Protein AF-A0A9D7ZYZ4-F1 (afdb_monomer)

Mean predicted aligned error: 5.55 Å

Foldseek 3Di:
DADPVRDPDDDPDDDDDDPVLVVVVVCVVPDDPVCVVVDDDDPRSVVRVVVCCQVVVCVVVVHHDPVVVVVVVVVVVD

Radius of gyration: 14.96 Å; Cα contacts (8 Å, |Δi|>4): 22; chains: 1; bounding box: 29×40×35 Å

Solvent-accessible surface area (backbone atoms only — not comparable to full-atom values): 5080 Å² total; per-residue (Å²): 141,82,53,81,89,75,50,91,61,93,68,94,69,84,84,87,72,56,73,66,39,55,50,50,55,50,45,62,77,74,46,66,71,92,57,53,86,74,65,80,76,52,76,65,36,48,54,46,48,51,55,49,49,67,64,44,48,31,66,76,71,73,48,81,55,68,66,56,58,50,53,55,50,62,65,71,75,109

Sequence (78 aa):
IICQNCIKKRSNYGLRVSKGTLKQIHWINTSDISRADRIKFSGIAIKEGEMLVEAFLPFYIGRDFKSLQFLNRLRQE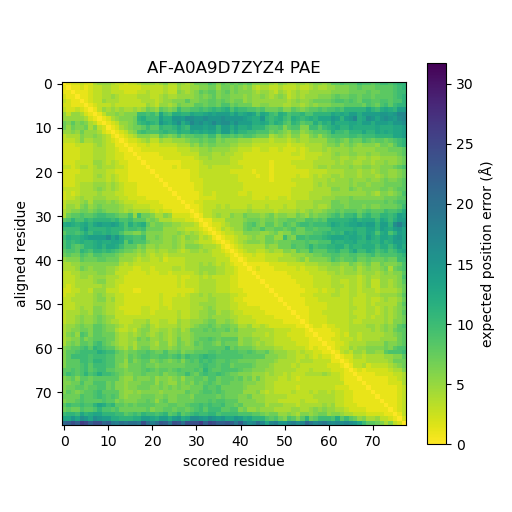K

pLDDT: mean 86.88, std 5.15, range [54.72, 93.94]

Structure (mmCIF, N/CA/C/O backbone):
data_AF-A0A9D7ZYZ4-F1
#
_entry.id   AF-A0A9D7ZYZ4-F1
#
loop_
_atom_site.group_PDB
_atom_site.id
_atom_site.type_symbol
_atom_site.label_atom_id
_atom_site.label_alt_id
_atom_site.label_comp_id
_atom_site.label_asym_id
_atom_site.label_entity_id
_atom_site.label_seq_id
_atom_site.pdbx_PDB_ins_code
_atom_site.Cartn_x
_atom_site.Cartn_y
_atom_site.Cartn_z
_atom_site.occupancy
_atom_site.B_iso_or_equiv
_atom_site.auth_seq_id
_atom_site.auth_comp_id
_atom_site.auth_asym_id
_atom_site.auth_atom_id
_atom_site.pdbx_PDB_model_num
ATOM 1 N N . ILE A 1 1 ? 3.086 9.883 -7.302 1.00 85.69 1 ILE A N 1
ATOM 2 C CA . ILE A 1 1 ? 4.480 9.588 -6.872 1.00 85.69 1 ILE A CA 1
ATOM 3 C C . ILE A 1 1 ? 5.404 10.563 -7.587 1.00 85.69 1 ILE A C 1
ATOM 5 O O . ILE A 1 1 ? 5.214 10.768 -8.776 1.00 85.69 1 ILE A O 1
ATOM 9 N N . ILE A 1 2 ? 6.359 11.178 -6.886 1.00 88.88 2 ILE A N 1
ATOM 10 C CA . ILE A 1 2 ? 7.296 12.159 -7.457 1.00 88.88 2 ILE A CA 1
ATOM 11 C C . ILE A 1 2 ? 8.714 11.730 -7.069 1.00 88.88 2 ILE A C 1
ATOM 13 O O . ILE A 1 2 ? 8.959 11.430 -5.902 1.00 88.88 2 ILE A O 1
ATOM 17 N N . CYS A 1 3 ? 9.641 11.662 -8.028 1.00 88.12 3 CYS A N 1
ATOM 18 C CA . CYS A 1 3 ? 11.040 11.337 -7.741 1.00 88.12 3 CYS A CA 1
ATOM 19 C C . CYS A 1 3 ? 11.852 12.596 -7.395 1.00 88.12 3 CYS A C 1
ATOM 21 O O . CYS A 1 3 ? 11.420 13.723 -7.639 1.00 88.12 3 CYS A O 1
ATOM 23 N N . GLN A 1 4 ? 13.060 12.405 -6.864 1.00 85.19 4 GLN A N 1
ATOM 24 C CA . GLN A 1 4 ? 13.934 13.515 -6.466 1.00 85.19 4 GLN A CA 1
ATOM 25 C C . GLN A 1 4 ? 14.360 14.406 -7.645 1.00 85.19 4 GLN A C 1
ATOM 27 O O . GLN A 1 4 ? 14.592 15.590 -7.449 1.00 85.19 4 GLN A O 1
ATOM 32 N N . ASN A 1 5 ? 14.390 13.880 -8.873 1.00 89.12 5 ASN A N 1
ATOM 33 C CA . ASN A 1 5 ? 14.732 14.679 -10.055 1.00 89.12 5 ASN A CA 1
ATOM 34 C C . ASN A 1 5 ? 13.548 15.523 -10.556 1.00 89.12 5 ASN A C 1
ATOM 36 O O . ASN A 1 5 ? 13.746 16.538 -11.215 1.00 89.12 5 ASN A O 1
ATOM 40 N N . CYS A 1 6 ? 12.312 15.122 -10.245 1.00 89.50 6 CYS A N 1
ATOM 41 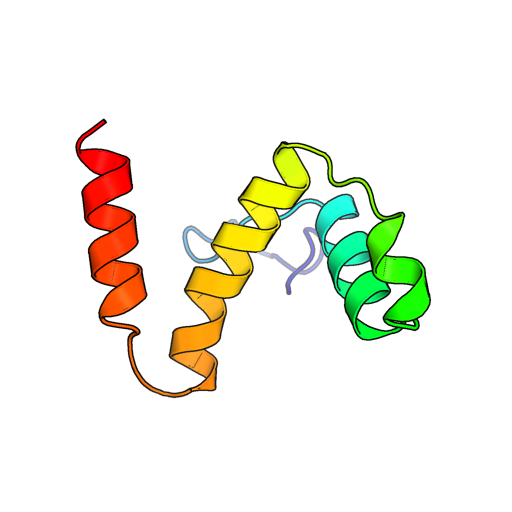C CA . CYS A 1 6 ? 11.110 15.871 -10.613 1.00 89.50 6 CYS A CA 1
ATOM 42 C C . CYS A 1 6 ? 10.771 16.972 -9.596 1.00 89.50 6 CYS A C 1
ATOM 44 O O . CYS A 1 6 ? 9.999 17.880 -9.909 1.00 89.50 6 CYS A O 1
ATOM 46 N N . ILE A 1 7 ? 11.317 16.901 -8.377 1.00 86.62 7 ILE A N 1
ATOM 47 C CA . ILE A 1 7 ? 11.008 17.852 -7.311 1.00 86.62 7 ILE A CA 1
ATOM 48 C C . ILE A 1 7 ? 11.956 19.063 -7.383 1.00 86.62 7 ILE A C 1
ATOM 50 O O . ILE A 1 7 ? 13.109 19.013 -6.973 1.00 86.62 7 ILE A O 1
ATOM 54 N N . LYS A 1 8 ? 11.471 20.184 -7.933 1.00 80.56 8 LYS A N 1
ATOM 55 C CA . LYS A 1 8 ? 12.281 21.408 -8.118 1.00 80.56 8 LYS A CA 1
ATOM 56 C C . LYS A 1 8 ? 12.620 22.132 -6.804 1.00 80.56 8 LYS A C 1
ATOM 58 O O . LYS A 1 8 ? 13.621 22.835 -6.730 1.00 80.56 8 LYS A O 1
ATOM 63 N N . LYS A 1 9 ? 11.782 21.986 -5.772 1.00 82.44 9 LYS A N 1
ATOM 64 C CA . LYS A 1 9 ? 11.969 22.525 -4.412 1.00 82.44 9 LYS A CA 1
ATOM 65 C C . LYS A 1 9 ? 11.433 21.514 -3.406 1.00 82.44 9 LYS A C 1
ATOM 67 O O . LYS A 1 9 ? 10.412 20.892 -3.688 1.00 82.44 9 LYS A O 1
ATOM 72 N N . ARG A 1 10 ? 12.076 21.354 -2.240 1.00 76.62 10 ARG A N 1
ATOM 73 C CA . ARG A 1 10 ? 11.549 20.469 -1.183 1.00 76.62 10 ARG A CA 1
ATOM 74 C C . ARG A 1 10 ? 10.105 20.865 -0.861 1.00 76.62 10 ARG A C 1
ATOM 76 O O . ARG A 1 10 ? 9.847 22.004 -0.490 1.00 76.62 10 ARG A O 1
ATOM 83 N N . SER A 1 11 ? 9.191 19.914 -1.021 1.00 78.75 11 SER A N 1
ATOM 84 C CA . SER A 1 11 ? 7.811 20.047 -0.568 1.00 78.75 11 SER A CA 1
ATOM 85 C C . SER A 1 11 ? 7.737 19.667 0.907 1.00 78.75 11 SER A C 1
ATOM 87 O O . SER A 1 11 ? 8.279 18.632 1.297 1.00 78.75 11 SER A O 1
ATOM 89 N N . ASN A 1 12 ? 7.046 20.484 1.701 1.00 81.25 12 ASN A N 1
ATOM 90 C CA . ASN A 1 12 ? 6.634 20.114 3.059 1.00 81.25 12 ASN A CA 1
ATOM 91 C C . ASN A 1 12 ? 5.366 19.243 3.053 1.00 81.25 12 ASN A C 1
ATOM 93 O O . ASN A 1 12 ? 4.974 18.717 4.087 1.00 81.25 12 ASN A O 1
ATOM 97 N N . TYR A 1 13 ? 4.740 19.082 1.885 1.00 79.88 13 TYR A N 1
ATOM 98 C CA . TYR A 1 13 ? 3.549 18.270 1.676 1.00 79.88 13 TYR A CA 1
ATOM 99 C C . TYR A 1 13 ? 3.903 16.934 1.019 1.00 79.88 13 TYR A C 1
ATOM 101 O O . TYR A 1 13 ? 4.756 16.877 0.124 1.00 79.88 13 TYR A O 1
ATOM 109 N N . GLY A 1 14 ? 3.185 15.885 1.417 1.00 82.56 14 GLY A N 1
ATOM 110 C CA . GLY A 1 14 ? 3.319 14.530 0.887 1.00 82.56 14 GLY A CA 1
ATOM 111 C C . GLY A 1 14 ? 4.118 13.589 1.790 1.00 82.56 14 GLY A C 1
ATOM 112 O O . GLY A 1 14 ? 4.775 14.003 2.742 1.00 82.56 14 GLY A O 1
ATOM 113 N N . LEU A 1 15 ? 4.051 12.297 1.472 1.00 87.50 15 LEU A N 1
ATOM 114 C CA . LEU A 1 15 ? 4.738 11.234 2.203 1.00 87.50 15 LEU A CA 1
ATOM 115 C C . LEU A 1 15 ? 6.029 10.838 1.485 1.00 87.50 15 LEU A C 1
ATOM 117 O O . LEU A 1 15 ? 6.052 10.653 0.265 1.00 87.50 15 LEU A O 1
ATOM 121 N N . ARG A 1 16 ? 7.111 10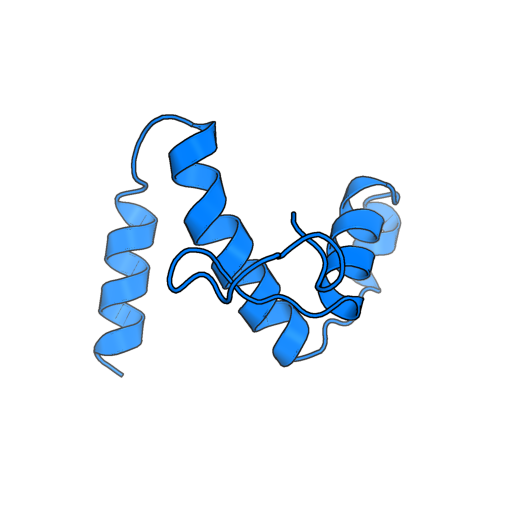.682 2.252 1.00 88.88 16 ARG A N 1
ATOM 122 C CA . ARG A 1 16 ? 8.342 10.058 1.757 1.00 88.88 16 ARG A CA 1
ATOM 123 C C . ARG A 1 16 ? 8.191 8.546 1.828 1.00 88.88 16 ARG A C 1
ATOM 125 O O . ARG A 1 16 ? 7.737 8.020 2.834 1.00 88.88 16 ARG A O 1
ATOM 132 N N . VAL A 1 17 ? 8.605 7.872 0.763 1.00 91.56 17 VAL A N 1
ATOM 133 C CA . VAL A 1 17 ? 8.586 6.414 0.662 1.00 91.56 17 VAL A CA 1
ATOM 134 C C . VAL A 1 17 ? 9.867 5.941 -0.011 1.00 91.56 17 VAL A C 1
ATOM 136 O O . VAL A 1 17 ? 10.359 6.566 -0.958 1.00 91.56 17 VAL A O 1
ATOM 139 N N . SER A 1 18 ? 10.416 4.830 0.463 1.00 92.94 18 SER A N 1
ATOM 140 C CA . SER A 1 18 ? 11.551 4.178 -0.167 1.00 92.94 18 SER A CA 1
ATOM 141 C C . SER A 1 18 ? 11.183 3.540 -1.515 1.00 92.94 18 SER A C 1
ATOM 143 O O . SER A 1 18 ? 10.076 3.051 -1.753 1.00 92.94 18 SER A O 1
ATOM 145 N N . LYS A 1 19 ? 12.164 3.459 -2.419 1.00 91.81 19 LYS A N 1
ATOM 146 C CA . LYS A 1 19 ? 12.005 2.725 -3.687 1.00 91.81 19 LYS A CA 1
ATOM 147 C C . LYS A 1 19 ? 11.681 1.240 -3.457 1.00 91.81 19 LYS A C 1
ATOM 149 O O . LYS A 1 19 ? 10.998 0.639 -4.282 1.00 91.81 19 LYS A O 1
ATOM 154 N N . GLY A 1 20 ? 12.178 0.656 -2.362 1.00 92.00 20 GLY A N 1
ATOM 155 C CA . GLY A 1 20 ? 11.933 -0.739 -1.993 1.00 92.00 20 GLY A CA 1
ATOM 156 C C . GLY A 1 20 ? 10.457 -1.005 -1.713 1.00 92.00 20 GLY A C 1
ATOM 157 O O . GLY A 1 20 ? 9.875 -1.889 -2.336 1.00 92.00 20 GLY A O 1
ATOM 158 N N . THR A 1 21 ? 9.834 -0.180 -0.873 1.00 93.00 21 THR A N 1
ATOM 159 C CA . THR A 1 21 ? 8.402 -0.289 -0.564 1.00 93.00 21 THR A CA 1
ATOM 160 C C . THR A 1 21 ? 7.540 -0.110 -1.806 1.00 93.00 21 THR A C 1
ATOM 162 O O . THR A 1 21 ? 6.638 -0.907 -2.040 1.00 93.00 21 THR A O 1
ATOM 165 N N . LEU A 1 22 ? 7.859 0.860 -2.674 1.00 91.44 22 LEU A N 1
ATOM 166 C CA . LEU A 1 22 ? 7.132 1.036 -3.939 1.00 91.44 22 LEU A CA 1
ATOM 167 C C . LEU A 1 22 ? 7.183 -0.216 -4.824 1.00 91.44 22 LEU A C 1
ATOM 169 O O . LEU A 1 22 ? 6.170 -0.605 -5.404 1.00 91.44 22 LEU A O 1
ATOM 173 N N . LYS A 1 23 ? 8.347 -0.869 -4.914 1.00 90.94 23 LYS A N 1
ATOM 174 C CA . LYS A 1 23 ? 8.485 -2.131 -5.652 1.00 90.94 23 LYS A CA 1
ATOM 175 C C . LYS A 1 23 ? 7.681 -3.258 -5.014 1.00 90.94 23 LYS A C 1
ATOM 177 O O . LYS A 1 23 ? 7.080 -4.037 -5.742 1.00 90.94 23 LYS A O 1
ATOM 182 N N . GLN A 1 24 ? 7.667 -3.344 -3.687 1.00 89.25 24 GLN A N 1
ATOM 183 C CA . GLN A 1 24 ? 6.898 -4.363 -2.976 1.00 89.25 24 GLN A CA 1
ATOM 184 C C . GLN A 1 24 ? 5.394 -4.179 -3.186 1.00 89.25 24 GLN A C 1
ATOM 186 O O . GLN A 1 24 ? 4.723 -5.137 -3.550 1.00 89.25 24 GLN A O 1
ATOM 191 N N . ILE A 1 25 ? 4.877 -2.954 -3.067 1.00 88.56 25 ILE A N 1
ATOM 192 C CA . ILE A 1 25 ? 3.465 -2.649 -3.351 1.00 88.56 25 ILE A CA 1
ATOM 193 C C . ILE A 1 25 ? 3.118 -2.997 -4.805 1.00 88.56 25 ILE A C 1
ATOM 195 O O . ILE A 1 25 ? 2.099 -3.633 -5.065 1.00 88.56 25 ILE A O 1
ATOM 199 N N . HIS A 1 26 ? 3.983 -2.636 -5.758 1.00 89.38 26 HIS A N 1
ATOM 200 C CA . HIS A 1 26 ? 3.781 -2.994 -7.162 1.00 89.38 26 HIS A CA 1
ATOM 201 C C . HIS A 1 26 ? 3.771 -4.513 -7.384 1.00 89.38 26 HIS A C 1
ATOM 203 O O . HIS A 1 26 ? 2.940 -5.013 -8.141 1.00 89.38 26 HIS A O 1
ATOM 209 N N . TRP A 1 27 ? 4.654 -5.251 -6.706 1.00 88.31 27 TRP A N 1
ATOM 210 C CA . TRP A 1 27 ? 4.691 -6.709 -6.773 1.00 88.31 27 TRP A CA 1
ATOM 211 C C . TRP A 1 27 ? 3.390 -7.318 -6.253 1.00 88.31 27 TRP A C 1
ATOM 213 O O . TRP A 1 27 ? 2.822 -8.152 -6.944 1.00 88.31 27 TRP A O 1
ATOM 223 N N . ILE A 1 28 ? 2.873 -6.863 -5.104 1.00 86.75 28 ILE A N 1
ATOM 224 C CA . ILE A 1 28 ? 1.587 -7.336 -4.555 1.00 86.75 28 ILE A CA 1
ATOM 225 C C . ILE A 1 28 ? 0.461 -7.126 -5.570 1.00 86.75 28 ILE A C 1
ATOM 227 O O . ILE A 1 28 ? -0.341 -8.022 -5.787 1.00 86.75 28 ILE A O 1
ATOM 231 N N . ASN A 1 29 ? 0.423 -5.957 -6.214 1.00 86.69 29 ASN A N 1
ATOM 232 C CA . ASN A 1 29 ? -0.631 -5.611 -7.167 1.00 86.69 29 ASN A CA 1
ATOM 233 C C . ASN A 1 29 ? -0.575 -6.413 -8.480 1.00 86.69 29 ASN A C 1
ATOM 235 O O . ASN A 1 29 ? -1.564 -6.483 -9.200 1.00 86.69 29 ASN A O 1
ATOM 239 N N . THR A 1 30 ? 0.589 -6.959 -8.834 1.00 89.19 30 THR A N 1
ATOM 240 C CA . THR A 1 30 ? 0.816 -7.644 -10.121 1.00 89.19 30 THR A CA 1
ATOM 241 C C . THR A 1 30 ? 1.048 -9.146 -9.983 1.00 89.19 30 THR A C 1
ATOM 243 O O . THR A 1 30 ? 1.076 -9.853 -10.988 1.00 89.19 30 THR A O 1
ATOM 246 N N . SER A 1 31 ? 1.219 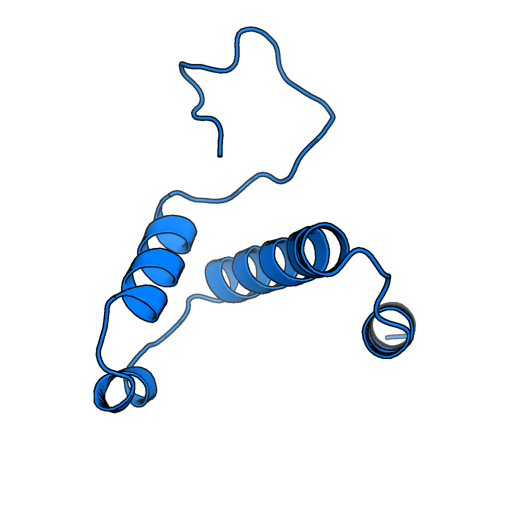-9.641 -8.759 1.00 86.19 31 SER A N 1
ATOM 247 C CA . SER A 1 31 ? 1.494 -11.047 -8.480 1.00 86.19 31 SER A CA 1
ATOM 248 C C . SER A 1 31 ? 0.234 -11.802 -8.092 1.00 86.19 31 SER A C 1
ATOM 250 O O . SER A 1 31 ? -0.700 -11.250 -7.520 1.00 86.19 31 SER A O 1
ATOM 252 N N . ASP A 1 32 ? 0.245 -13.101 -8.374 1.00 85.38 32 ASP A N 1
ATOM 253 C CA . ASP A 1 32 ? -0.804 -14.018 -7.945 1.00 85.38 32 ASP A CA 1
ATOM 254 C C . ASP A 1 32 ? -0.874 -14.084 -6.410 1.00 85.38 32 ASP A C 1
ATOM 256 O O . ASP A 1 32 ? 0.147 -14.251 -5.732 1.00 85.38 32 ASP A O 1
ATOM 260 N N . ILE A 1 33 ? -2.089 -13.979 -5.867 1.00 82.56 33 ILE A N 1
ATOM 261 C CA . ILE A 1 33 ? -2.356 -14.013 -4.427 1.00 82.56 33 ILE A CA 1
ATOM 262 C C . ILE A 1 33 ? -1.904 -15.325 -3.772 1.00 82.56 33 ILE A C 1
ATOM 264 O O . ILE A 1 33 ? -1.520 -15.325 -2.606 1.00 82.56 33 ILE A O 1
ATOM 268 N N . SER A 1 34 ? -1.839 -16.425 -4.527 1.00 85.62 34 SER A N 1
ATOM 269 C CA . SER A 1 34 ? -1.281 -17.709 -4.078 1.00 85.62 34 SER A CA 1
ATOM 270 C C . SER A 1 34 ? 0.209 -17.655 -3.729 1.00 85.62 34 SER A C 1
ATOM 272 O O . SER A 1 34 ? 0.732 -18.593 -3.133 1.00 85.62 34 SER A O 1
ATOM 274 N N . ARG A 1 35 ? 0.908 -16.578 -4.107 1.00 82.88 35 ARG A N 1
ATOM 275 C CA . ARG A 1 35 ? 2.309 -16.314 -3.747 1.00 82.88 35 ARG A CA 1
ATOM 276 C C . ARG A 1 35 ? 2.446 -15.296 -2.615 1.00 82.88 35 ARG A C 1
ATOM 278 O O . ARG A 1 35 ? 3.570 -15.010 -2.196 1.00 82.88 35 ARG A O 1
ATOM 285 N N . ALA A 1 36 ? 1.340 -14.702 -2.164 1.00 80.44 36 ALA A N 1
ATOM 286 C CA . ALA A 1 36 ? 1.356 -13.626 -1.181 1.00 80.44 36 ALA A CA 1
ATOM 287 C C . ALA A 1 36 ? 1.746 -14.112 0.224 1.00 80.44 36 ALA A C 1
ATOM 289 O O . ALA A 1 36 ? 2.374 -13.374 0.981 1.00 80.44 36 ALA A O 1
ATOM 290 N N . ASP A 1 37 ? 1.445 -15.372 0.534 1.00 81.75 37 ASP A N 1
ATOM 291 C CA . ASP A 1 37 ? 1.813 -16.079 1.766 1.00 81.75 37 ASP A CA 1
ATOM 292 C C . ASP A 1 37 ? 3.329 -16.098 2.034 1.00 81.75 37 ASP A C 1
ATOM 294 O O . ASP A 1 37 ? 3.767 -16.109 3.185 1.00 81.75 37 ASP A O 1
ATOM 298 N N . ARG A 1 38 ? 4.149 -16.066 0.978 1.00 82.88 38 ARG A N 1
ATOM 299 C CA . ARG A 1 38 ? 5.618 -16.105 1.071 1.00 82.88 38 ARG A CA 1
ATOM 300 C C . ARG A 1 38 ? 6.267 -14.729 1.145 1.00 82.88 38 ARG A C 1
ATOM 302 O O . ARG A 1 38 ? 7.490 -14.649 1.294 1.00 82.88 38 ARG A O 1
ATOM 309 N N . ILE A 1 39 ? 5.501 -13.645 1.019 1.00 81.25 39 ILE A N 1
ATOM 310 C CA . ILE A 1 39 ? 6.076 -12.302 1.071 1.00 81.25 39 ILE A CA 1
ATOM 311 C C . ILE A 1 39 ? 6.515 -12.001 2.500 1.00 81.25 39 ILE A C 1
ATOM 313 O O . ILE A 1 39 ? 5.727 -12.040 3.441 1.00 81.25 39 ILE A O 1
ATOM 317 N N . LYS A 1 40 ? 7.779 -11.608 2.652 1.00 84.69 40 LYS A N 1
ATOM 318 C CA . LYS A 1 40 ? 8.280 -11.002 3.885 1.00 84.69 40 LYS A CA 1
ATOM 319 C C . LYS A 1 40 ? 8.491 -9.514 3.672 1.00 84.69 40 LYS A C 1
ATOM 321 O O . LYS A 1 40 ? 9.269 -9.104 2.810 1.00 84.69 40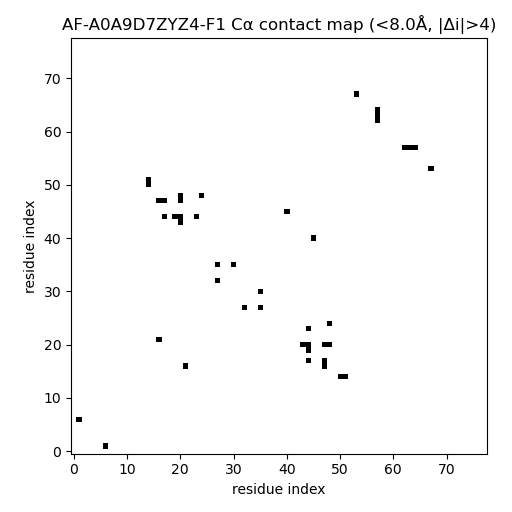 LYS A O 1
ATOM 326 N N . PHE A 1 41 ? 7.826 -8.714 4.493 1.00 83.94 41 PHE A N 1
ATOM 327 C CA . PHE A 1 41 ? 8.034 -7.274 4.530 1.00 83.94 41 PHE A CA 1
ATOM 328 C C . PHE A 1 41 ? 9.115 -6.923 5.544 1.00 83.94 41 PHE A C 1
ATOM 330 O O . PHE A 1 41 ? 9.187 -7.502 6.628 1.00 83.94 41 PHE A O 1
ATOM 337 N N . SER A 1 42 ? 9.952 -5.945 5.204 1.00 89.81 42 SER A N 1
ATOM 338 C CA . SER A 1 42 ? 10.782 -5.304 6.219 1.00 89.81 42 SER A CA 1
ATOM 339 C C . SER A 1 42 ? 9.890 -4.441 7.112 1.00 89.81 42 SER A C 1
ATOM 341 O O . SER A 1 42 ? 8.871 -3.921 6.657 1.00 89.81 42 SER A O 1
ATOM 343 N N . GLY A 1 43 ? 10.286 -4.220 8.367 1.00 91.31 43 GLY A N 1
ATOM 344 C CA . GLY A 1 43 ? 9.526 -3.333 9.257 1.00 91.31 43 GLY A CA 1
ATOM 345 C C . GLY A 1 43 ? 9.362 -1.913 8.694 1.00 91.31 43 GLY A C 1
ATOM 346 O O . GLY A 1 43 ? 8.339 -1.274 8.921 1.00 91.31 43 GLY A O 1
ATOM 347 N N . ILE A 1 44 ? 10.334 -1.438 7.904 1.00 92.06 44 ILE A N 1
ATOM 348 C CA . ILE A 1 44 ? 10.245 -0.153 7.193 1.00 92.06 44 ILE A CA 1
ATOM 349 C C . ILE A 1 44 ? 9.142 -0.202 6.135 1.00 92.06 44 ILE A C 1
ATOM 351 O O . ILE A 1 44 ? 8.325 0.709 6.073 1.00 92.06 44 ILE A O 1
ATOM 355 N N . ALA A 1 45 ? 9.095 -1.265 5.332 1.00 91.69 45 ALA A N 1
ATOM 356 C CA . ALA A 1 45 ? 8.098 -1.392 4.281 1.00 91.69 45 ALA A CA 1
ATOM 357 C C . ALA A 1 45 ? 6.676 -1.563 4.816 1.00 91.69 45 ALA A C 1
ATOM 359 O O . ALA A 1 45 ? 5.750 -1.028 4.215 1.00 91.69 45 ALA A O 1
ATOM 360 N N . ILE A 1 46 ? 6.506 -2.240 5.959 1.00 90.81 46 ILE A N 1
ATOM 361 C CA . ILE A 1 46 ? 5.212 -2.300 6.654 1.00 90.81 46 ILE A CA 1
ATOM 362 C C . ILE A 1 46 ? 4.769 -0.886 7.031 1.00 90.81 46 ILE A C 1
ATOM 364 O O . ILE A 1 46 ? 3.710 -0.450 6.596 1.00 90.81 46 ILE A O 1
ATOM 368 N N . LYS A 1 47 ? 5.615 -0.133 7.748 1.00 92.00 47 LYS A N 1
ATOM 369 C CA . LYS A 1 47 ? 5.287 1.235 8.182 1.00 92.00 47 LYS A CA 1
ATOM 370 C C . LYS A 1 47 ? 4.996 2.171 7.008 1.00 92.00 47 LYS A C 1
ATOM 372 O O . LYS A 1 47 ? 4.028 2.923 7.036 1.00 92.00 47 LYS A O 1
ATOM 377 N N . GLU A 1 48 ? 5.840 2.149 5.977 1.00 93.94 48 GLU A N 1
ATOM 378 C CA . GLU A 1 48 ? 5.644 2.966 4.775 1.00 93.94 48 GLU A CA 1
ATOM 379 C C . GLU A 1 48 ? 4.377 2.562 4.007 1.00 93.94 48 GLU A C 1
ATOM 381 O O . GLU A 1 48 ? 3.654 3.435 3.530 1.00 93.94 48 GLU A O 1
ATOM 386 N N . GLY A 1 49 ? 4.082 1.263 3.911 1.00 90.50 49 GLY A N 1
ATOM 387 C CA . GLY A 1 49 ? 2.871 0.743 3.282 1.00 90.50 49 GLY A CA 1
ATOM 388 C C . GLY A 1 49 ? 1.599 1.153 4.022 1.00 90.50 49 GLY A C 1
ATOM 389 O O . GLY A 1 49 ? 0.677 1.664 3.391 1.00 90.50 49 GLY A O 1
ATOM 390 N N . GLU A 1 50 ? 1.572 1.004 5.349 1.00 89.38 50 GLU A N 1
ATOM 391 C CA . GLU A 1 50 ? 0.465 1.452 6.204 1.00 89.38 50 GLU A CA 1
ATOM 392 C C . GLU A 1 50 ? 0.198 2.948 6.015 1.00 89.38 50 GLU A C 1
ATOM 394 O O . GLU A 1 50 ? -0.914 3.328 5.655 1.00 89.38 50 GLU A O 1
ATOM 399 N N . MET A 1 51 ? 1.231 3.791 6.142 1.00 89.81 51 MET A N 1
ATOM 400 C CA . MET A 1 51 ? 1.097 5.241 5.947 1.00 89.81 51 MET A CA 1
ATOM 401 C C . MET A 1 51 ? 0.540 5.598 4.564 1.00 89.81 51 MET A C 1
ATOM 403 O O . MET A 1 51 ? -0.291 6.499 4.444 1.00 89.81 51 MET A O 1
ATOM 407 N N . LEU A 1 52 ? 0.984 4.907 3.510 1.00 89.69 52 LEU A N 1
ATOM 408 C CA . LEU A 1 52 ? 0.500 5.150 2.152 1.00 89.69 52 LEU A CA 1
ATOM 409 C C . LEU A 1 52 ? -0.968 4.770 1.985 1.00 89.69 52 LEU A C 1
ATOM 411 O O . LEU A 1 52 ? -1.729 5.554 1.423 1.00 89.69 52 LEU A O 1
ATOM 415 N N . VAL A 1 53 ? -1.366 3.590 2.456 1.00 86.94 53 VAL A N 1
ATOM 416 C CA . VAL A 1 53 ? -2.744 3.098 2.336 1.00 86.94 53 VAL A CA 1
ATOM 417 C C . VAL A 1 53 ? -3.694 3.977 3.149 1.00 86.94 53 VAL A C 1
ATOM 419 O O . VAL A 1 53 ? -4.727 4.400 2.634 1.00 86.94 53 VAL A O 1
ATOM 422 N N . GLU A 1 54 ? -3.318 4.325 4.377 1.00 88.69 54 GLU A N 1
ATOM 423 C CA . GLU A 1 54 ? -4.117 5.173 5.265 1.00 88.69 54 GLU A CA 1
ATOM 424 C C . GLU A 1 54 ? -4.291 6.600 4.731 1.00 88.69 54 GLU A C 1
ATOM 426 O O . GLU A 1 54 ? -5.372 7.168 4.861 1.00 88.69 54 GLU A O 1
ATOM 431 N N . ALA A 1 55 ? -3.270 7.173 4.088 1.00 86.12 55 ALA A N 1
ATOM 432 C CA . ALA A 1 55 ? -3.370 8.501 3.483 1.00 86.12 55 ALA A CA 1
ATOM 433 C C . ALA A 1 55 ? -4.087 8.494 2.122 1.00 86.12 55 ALA A C 1
ATOM 435 O O . ALA A 1 55 ? -4.733 9.476 1.757 1.00 86.12 55 ALA A O 1
ATOM 436 N N . PHE A 1 56 ? -3.962 7.412 1.349 1.00 86.06 56 PHE A N 1
ATOM 437 C CA . PHE A 1 56 ? -4.494 7.342 -0.012 1.00 86.06 56 PHE A CA 1
ATOM 438 C C . PHE A 1 56 ? -5.954 6.882 -0.072 1.00 86.06 56 PHE A C 1
ATOM 440 O O . PHE A 1 56 ? -6.726 7.408 -0.873 1.00 86.06 56 PHE A O 1
ATOM 447 N N . LEU A 1 57 ? -6.357 5.914 0.758 1.00 84.94 57 LEU A N 1
ATOM 448 C CA . LEU A 1 57 ? -7.709 5.349 0.707 1.00 84.94 57 LEU A CA 1
ATOM 449 C C . LEU A 1 57 ? -8.825 6.383 0.935 1.00 84.94 57 LEU A C 1
ATOM 451 O O . LEU A 1 57 ? -9.798 6.338 0.178 1.00 84.94 57 LEU A O 1
ATOM 455 N N . PRO A 1 58 ? -8.722 7.323 1.899 1.00 86.75 58 PRO A N 1
ATOM 456 C CA . PRO A 1 58 ? -9.748 8.347 2.082 1.00 86.75 58 PRO A CA 1
ATOM 457 C C . PRO A 1 58 ? -9.925 9.225 0.844 1.00 86.75 58 PRO A C 1
ATOM 459 O O . PRO A 1 58 ? -11.053 9.518 0.448 1.00 86.75 58 PRO A O 1
ATOM 462 N N . PHE A 1 59 ? -8.815 9.582 0.189 1.00 84.50 59 PHE A N 1
ATOM 463 C CA . PHE A 1 59 ? -8.831 10.350 -1.053 1.00 84.50 59 PHE A CA 1
ATOM 4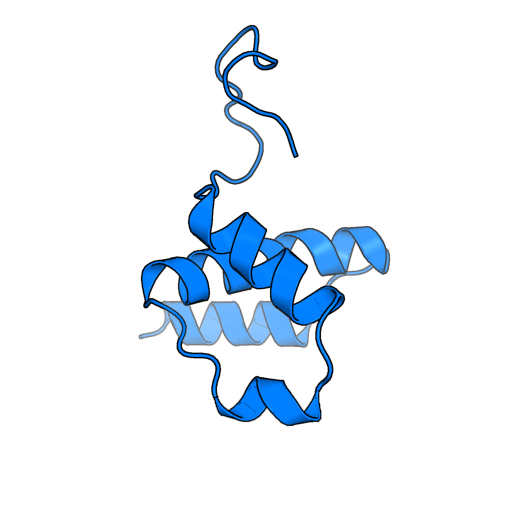64 C C . PHE A 1 59 ? -9.518 9.580 -2.187 1.00 84.50 59 PHE A C 1
ATOM 466 O O . PHE A 1 59 ? -10.359 10.141 -2.882 1.00 84.50 59 PHE A O 1
ATOM 473 N N . TYR A 1 60 ? -9.200 8.293 -2.356 1.00 83.94 60 TYR A N 1
ATOM 474 C CA . TYR A 1 60 ? -9.781 7.471 -3.421 1.00 83.94 60 TYR A CA 1
ATOM 475 C C . T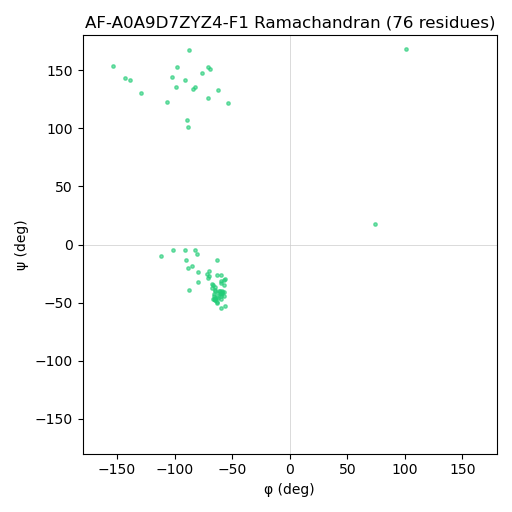YR A 1 60 ? -11.285 7.217 -3.233 1.00 83.94 60 TYR A C 1
ATOM 477 O O . TYR A 1 60 ? -12.037 7.203 -4.202 1.00 83.94 60 TYR A O 1
ATOM 485 N N . ILE A 1 61 ? -11.733 7.024 -1.990 1.00 87.44 61 ILE A N 1
ATOM 486 C CA . ILE A 1 61 ? -13.127 6.670 -1.669 1.00 87.44 61 ILE A CA 1
ATOM 487 C C . ILE A 1 61 ? -13.990 7.922 -1.437 1.00 87.44 61 ILE A C 1
ATOM 489 O O . ILE A 1 61 ? -15.217 7.838 -1.424 1.00 87.44 61 ILE A O 1
ATOM 493 N N . GLY A 1 62 ? -13.370 9.093 -1.276 1.00 89.44 62 GLY A N 1
ATOM 494 C CA . GLY A 1 62 ? -14.060 10.366 -1.063 1.00 89.44 62 GLY A CA 1
ATOM 495 C C . GLY A 1 62 ? -14.658 10.522 0.337 1.00 89.44 62 GLY A C 1
ATOM 496 O O . GLY A 1 62 ? -15.542 11.352 0.537 1.00 89.44 62 GLY A O 1
ATOM 497 N N . ARG A 1 63 ? -14.216 9.715 1.311 1.00 87.75 63 ARG A N 1
ATOM 498 C CA . ARG A 1 63 ? -14.639 9.821 2.714 1.00 87.75 63 ARG A CA 1
ATOM 499 C C . ARG A 1 63 ? -13.582 9.279 3.663 1.00 87.75 63 ARG A C 1
ATOM 501 O O . ARG A 1 63 ? -12.862 8.338 3.333 1.00 87.75 63 ARG A O 1
ATOM 508 N N . ASP A 1 64 ? -13.593 9.791 4.885 1.00 86.06 64 ASP A N 1
ATOM 509 C CA . ASP A 1 64 ? -12.755 9.269 5.956 1.00 86.06 64 ASP A CA 1
ATOM 510 C C . ASP A 1 64 ? -13.282 7.951 6.530 1.00 86.06 64 ASP A C 1
ATOM 512 O O . ASP A 1 64 ? -14.488 7.709 6.657 1.00 86.06 64 ASP A O 1
ATOM 516 N N . PHE A 1 65 ? -12.348 7.105 6.956 1.00 88.38 65 PHE A N 1
ATOM 517 C CA . PHE A 1 65 ? -12.649 5.874 7.670 1.00 88.38 65 PHE A CA 1
ATOM 518 C C . PHE A 1 65 ? -12.697 6.131 9.176 1.00 88.38 65 PHE A C 1
ATOM 520 O O . PHE A 1 65 ? -11.666 6.272 9.831 1.00 88.38 65 PHE A O 1
ATOM 527 N N . LYS A 1 66 ? -13.901 6.126 9.759 1.00 87.56 66 LYS A N 1
ATOM 528 C CA . LYS A 1 66 ? -14.086 6.258 11.219 1.00 87.56 66 LYS A CA 1
ATOM 529 C C . LYS A 1 66 ? -13.337 5.176 12.008 1.00 87.56 66 LYS A C 1
ATOM 531 O O . LYS A 1 66 ? -12.814 5.446 13.086 1.00 87.56 66 LYS A O 1
ATOM 536 N N . SER A 1 67 ? -13.254 3.964 11.456 1.00 89.62 67 SER A N 1
ATOM 537 C CA . SER A 1 67 ? -12.460 2.866 12.016 1.00 89.62 67 SER A CA 1
ATOM 538 C C . SER A 1 67 ? -10.969 3.199 12.053 1.00 89.62 67 SER A C 1
ATOM 540 O O . SER A 1 67 ? -10.324 2.963 13.067 1.00 89.62 67 SER A O 1
ATOM 542 N N . LEU A 1 68 ? -10.432 3.812 10.996 1.00 87.81 68 LEU A N 1
ATOM 543 C CA . LEU A 1 68 ? -9.037 4.239 10.948 1.00 87.81 68 LEU A CA 1
ATOM 544 C C . LEU A 1 68 ? -8.742 5.347 11.970 1.00 87.81 68 LEU A C 1
ATOM 546 O O . LEU A 1 68 ? -7.748 5.278 12.688 1.00 87.81 68 LEU A O 1
ATOM 550 N N . GLN A 1 69 ? -9.635 6.332 12.101 1.00 86.62 69 GLN A N 1
ATOM 551 C CA . GLN A 1 69 ? -9.523 7.368 13.136 1.00 86.62 69 GLN A CA 1
ATOM 552 C C . GLN A 1 69 ? -9.507 6.763 14.548 1.00 86.62 69 GLN A C 1
ATOM 554 O O . GLN A 1 69 ? -8.735 7.186 15.406 1.00 86.62 69 GLN A O 1
ATOM 559 N N . PHE A 1 70 ? -10.343 5.753 14.798 1.00 90.81 70 PHE A N 1
ATOM 560 C CA . PHE A 1 70 ? -10.343 5.014 16.057 1.00 90.81 70 PHE A CA 1
ATOM 561 C C . PHE A 1 70 ? -9.037 4.236 16.283 1.00 90.81 70 PHE A C 1
ATOM 563 O O . PHE A 1 70 ? -8.435 4.374 17.344 1.00 90.81 70 PHE A O 1
ATOM 570 N N . LEU A 1 71 ? -8.557 3.491 15.282 1.00 88.75 71 LEU A N 1
ATOM 571 C CA . LEU A 1 71 ? -7.297 2.742 15.364 1.00 88.75 71 LEU A CA 1
ATOM 572 C C . LEU A 1 71 ? -6.098 3.655 15.646 1.00 88.75 71 LEU A C 1
ATOM 574 O O . LEU A 1 71 ? -5.242 3.311 16.457 1.00 88.75 71 LEU A O 1
ATOM 578 N N . ASN A 1 72 ? -6.055 4.835 15.027 1.00 86.94 72 ASN A N 1
ATOM 579 C CA . ASN A 1 72 ? -4.982 5.797 15.255 1.00 86.94 72 ASN A CA 1
ATOM 580 C C . ASN A 1 72 ? -4.984 6.367 16.677 1.00 86.94 72 ASN A C 1
ATOM 582 O O . ASN A 1 72 ? -3.906 6.544 17.237 1.00 86.94 72 ASN A O 1
ATOM 586 N N . ARG A 1 73 ? -6.157 6.569 17.295 1.00 89.81 73 ARG A N 1
ATOM 587 C CA . ARG A 1 73 ? -6.243 6.946 18.718 1.00 89.81 73 ARG A CA 1
ATOM 588 C C . ARG A 1 73 ? -5.675 5.858 19.627 1.00 89.81 73 ARG A C 1
ATOM 590 O O . ARG A 1 73 ? -4.778 6.139 20.411 1.00 89.81 73 ARG A O 1
ATOM 597 N N . LEU A 1 74 ? -6.088 4.603 19.435 1.00 92.31 74 LEU A N 1
ATOM 598 C CA . LEU A 1 74 ? -5.576 3.477 20.230 1.00 92.31 74 LEU A CA 1
ATOM 599 C C . LEU A 1 74 ? -4.054 3.293 20.119 1.00 92.31 74 LEU A C 1
ATOM 601 O O . LEU A 1 74 ? -3.410 2.860 21.070 1.00 92.31 74 LEU A O 1
ATOM 605 N N . ARG A 1 75 ? -3.459 3.603 18.959 1.00 87.69 75 ARG A N 1
ATOM 606 C CA . ARG A 1 75 ? -1.999 3.546 18.763 1.00 87.69 75 ARG A CA 1
ATOM 607 C C . ARG A 1 75 ? -1.249 4.663 19.499 1.00 87.69 75 ARG A C 1
ATOM 609 O O . ARG A 1 75 ? -0.070 4.478 19.770 1.00 87.69 75 ARG A O 1
ATOM 616 N N . GLN A 1 76 ? -1.898 5.794 19.777 1.00 87.19 76 GLN A N 1
ATOM 617 C CA . GLN A 1 76 ? -1.311 6.944 20.481 1.00 87.19 76 GLN A CA 1
ATOM 618 C C . GLN A 1 76 ? -1.458 6.858 22.007 1.00 87.19 76 GLN A C 1
ATOM 620 O O . GLN A 1 76 ? -0.726 7.533 22.718 1.00 87.19 76 GLN A O 1
ATOM 625 N N . GLU A 1 77 ? -2.394 6.046 22.504 1.00 87.62 77 GLU A N 1
ATOM 626 C CA . GLU A 1 77 ? -2.625 5.814 23.940 1.00 87.62 77 GLU A CA 1
ATOM 627 C C . GLU A 1 77 ? -1.678 4.763 24.560 1.00 87.62 77 GLU A C 1
ATOM 629 O O . GLU A 1 77 ? -1.719 4.539 25.769 1.00 87.62 77 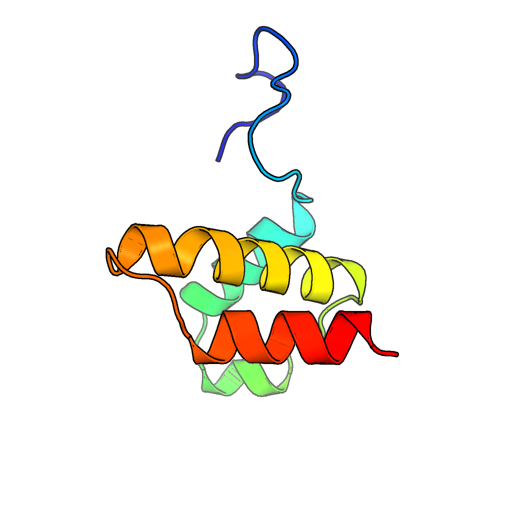GLU A O 1
ATOM 634 N N . LYS A 1 78 ? -0.839 4.113 23.744 1.00 54.72 78 LYS A N 1
ATOM 635 C CA . LYS A 1 78 ? 0.232 3.203 24.183 1.00 54.72 78 LYS A CA 1
ATOM 636 C C . LYS A 1 78 ? 1.527 3.949 24.463 1.00 54.72 78 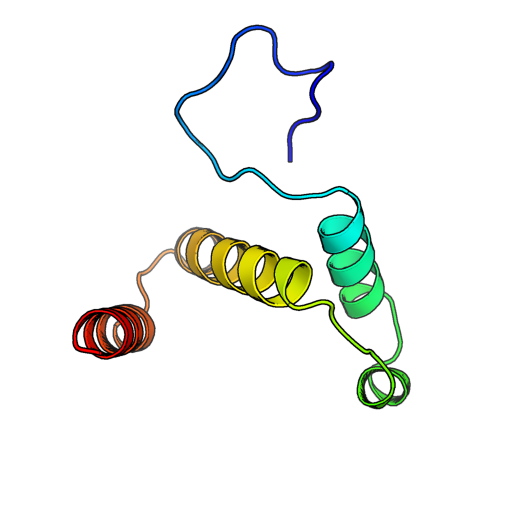LYS A C 1
ATOM 638 O O . LYS A 1 78 ? 2.210 3.533 25.423 1.00 54.72 78 LYS A O 1
#

Secondary structure (DSSP, 8-state):
---TTT-SS--SSS----HHHHHHHHHHHHS-GGGGGG----HHHHHHHHHHHHHHHHHHHTS--HHHHHHHHHHH--